Protein AF-A0A948XJ40-F1 (afdb_monomer_lite)

pLDDT: mean 93.97, std 7.04, range [59.59, 98.06]

Radius of gyration: 10.54 Å; chains: 1; bounding box: 24×20×26 Å

Structure (mmCIF, N/CA/C/O backbone):
data_AF-A0A948XJ40-F1
#
_entry.id   AF-A0A948XJ40-F1
#
loop_
_atom_site.group_PDB
_atom_site.id
_atom_site.type_symbol
_atom_site.label_atom_id
_atom_site.label_alt_id
_atom_site.label_comp_id
_atom_site.label_asym_id
_atom_site.label_entity_id
_atom_site.label_seq_id
_atom_site.pdbx_PDB_ins_code
_atom_site.Cartn_x
_atom_site.Cartn_y
_atom_site.Cartn_z
_atom_site.occupancy
_atom_site.B_iso_or_equiv
_atom_site.auth_seq_id
_atom_site.auth_comp_id
_atom_site.auth_asym_id
_atom_site.auth_atom_id
_atom_site.pdbx_PDB_model_num
ATOM 1 N N . MET A 1 1 ? 0.436 13.255 13.440 1.00 59.59 1 MET A N 1
ATOM 2 C CA . MET A 1 1 ? -0.521 13.162 12.317 1.00 59.59 1 MET A CA 1
ATOM 3 C C . MET A 1 1 ? -1.926 13.169 12.913 1.00 59.59 1 MET A C 1
ATOM 5 O O . MET A 1 1 ? -2.178 12.333 13.767 1.00 59.59 1 MET A O 1
ATOM 9 N N . ARG A 1 2 ? -2.771 14.173 12.629 1.00 72.69 2 ARG A N 1
ATOM 10 C CA . ARG A 1 2 ? -4.073 14.346 13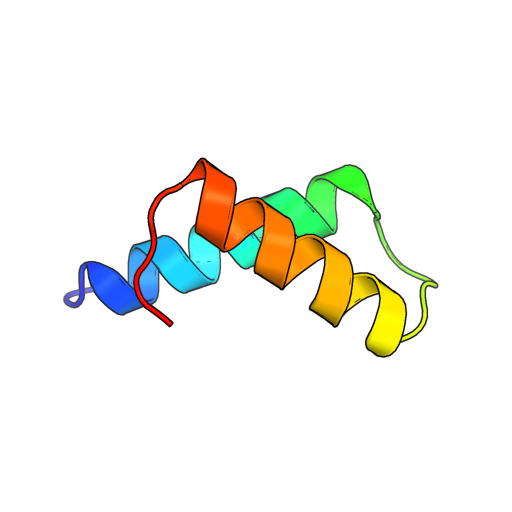.322 1.00 72.69 2 ARG A CA 1
ATOM 11 C C . ARG A 1 2 ? -5.236 13.599 12.658 1.00 72.69 2 ARG A C 1
ATOM 13 O O . ARG A 1 2 ? -6.226 13.336 13.329 1.00 72.69 2 ARG A O 1
ATOM 20 N N . ASP A 1 3 ? -5.100 13.236 11.384 1.00 89.31 3 ASP A N 1
ATOM 21 C CA . ASP A 1 3 ? -6.164 12.602 10.612 1.00 89.31 3 ASP A CA 1
ATOM 22 C C . ASP A 1 3 ? -5.971 11.079 10.524 1.00 89.31 3 ASP A C 1
ATOM 24 O O . ASP A 1 3 ? -4.950 10.593 10.024 1.00 89.31 3 ASP A O 1
ATOM 28 N N . LYS A 1 4 ? -6.945 10.322 11.047 1.00 89.19 4 LYS A N 1
ATOM 29 C CA . LYS A 1 4 ? -6.905 8.850 11.075 1.00 89.19 4 LYS A CA 1
ATOM 30 C C . LYS A 1 4 ? -6.963 8.251 9.671 1.00 89.19 4 LYS A C 1
ATOM 32 O O . LYS A 1 4 ? -6.342 7.217 9.443 1.00 89.19 4 LYS A O 1
ATOM 37 N N . LYS A 1 5 ? -7.673 8.898 8.737 1.00 90.56 5 LYS A N 1
ATOM 38 C CA . LYS A 1 5 ? -7.787 8.421 7.355 1.00 90.56 5 LYS A CA 1
ATOM 39 C C . LYS A 1 5 ? -6.445 8.556 6.653 1.00 90.56 5 LYS A C 1
ATOM 41 O O . LYS A 1 5 ? -5.967 7.592 6.066 1.00 90.56 5 LYS A O 1
ATOM 46 N N . THR A 1 6 ? -5.797 9.713 6.778 1.00 92.75 6 THR A N 1
ATOM 47 C CA . THR A 1 6 ? -4.463 9.905 6.199 1.00 92.75 6 THR A CA 1
ATOM 48 C C . THR A 1 6 ? -3.458 8.916 6.793 1.00 92.75 6 THR A C 1
ATOM 50 O O . THR A 1 6 ? -2.650 8.367 6.054 1.00 92.75 6 THR A O 1
ATOM 53 N N . TYR A 1 7 ? -3.510 8.646 8.104 1.00 94.50 7 TYR A N 1
ATOM 54 C CA . TYR A 1 7 ? -2.606 7.675 8.732 1.00 94.50 7 TYR A CA 1
ATOM 55 C C . TYR A 1 7 ? -2.788 6.263 8.163 1.00 94.50 7 TYR A C 1
ATOM 57 O O . TYR A 1 7 ? -1.800 5.610 7.842 1.00 94.50 7 TYR A O 1
ATOM 65 N N . ALA A 1 8 ? -4.037 5.826 7.977 1.00 95.31 8 ALA A N 1
ATOM 66 C CA . ALA A 1 8 ? -4.338 4.530 7.379 1.00 95.31 8 ALA A CA 1
ATOM 67 C C . ALA A 1 8 ? -3.849 4.440 5.923 1.00 95.31 8 ALA A C 1
ATOM 69 O O . ALA A 1 8 ? -3.193 3.471 5.557 1.00 95.31 8 ALA A O 1
ATOM 70 N N . ILE A 1 9 ? -4.084 5.483 5.116 1.00 95.31 9 ILE A N 1
ATOM 71 C CA . ILE A 1 9 ? -3.627 5.537 3.717 1.00 95.31 9 ILE A CA 1
ATOM 72 C C . ILE A 1 9 ? -2.098 5.449 3.629 1.00 95.31 9 ILE A C 1
ATOM 74 O O . ILE A 1 9 ? -1.571 4.662 2.846 1.00 95.31 9 ILE A O 1
ATOM 78 N N . ILE A 1 10 ? -1.376 6.228 4.444 1.00 96.00 10 ILE A N 1
ATOM 79 C CA . ILE A 1 10 ? 0.093 6.181 4.464 1.00 96.00 10 ILE A CA 1
ATOM 80 C C . ILE A 1 10 ? 0.585 4.815 4.956 1.00 96.00 10 ILE A C 1
ATOM 82 O O . ILE A 1 10 ? 1.532 4.277 4.392 1.00 96.00 10 ILE A O 1
ATOM 86 N N . GLY A 1 11 ? -0.061 4.239 5.973 1.00 96.50 11 GLY A N 1
ATOM 87 C CA . GLY A 1 11 ? 0.263 2.905 6.476 1.00 96.50 11 GLY A CA 1
ATOM 88 C C . GLY A 1 11 ? 0.145 1.829 5.397 1.00 96.50 11 GLY A C 1
ATOM 89 O O . GLY A 1 11 ? 1.092 1.080 5.187 1.00 96.50 11 GLY A O 1
ATOM 90 N N . ALA A 1 12 ? -0.962 1.806 4.656 1.00 97.69 12 ALA A N 1
ATOM 91 C CA . ALA A 1 12 ? -1.154 0.889 3.533 1.00 97.69 12 ALA A CA 1
ATOM 92 C C . ALA A 1 12 ? -0.101 1.080 2.427 1.00 97.69 12 ALA A C 1
ATOM 94 O O . ALA A 1 12 ? 0.459 0.102 1.939 1.00 97.69 12 ALA A O 1
ATOM 95 N N . ALA A 1 13 ? 0.255 2.323 2.086 1.00 96.94 13 ALA A N 1
ATOM 96 C CA . ALA A 1 13 ? 1.327 2.580 1.120 1.00 96.94 13 ALA A CA 1
ATOM 97 C C . ALA A 1 13 ? 2.699 2.075 1.604 1.00 96.94 13 ALA A C 1
ATOM 99 O O . ALA A 1 13 ? 3.493 1.574 0.807 1.00 96.94 13 ALA A O 1
ATOM 100 N N . ILE A 1 14 ? 2.975 2.176 2.908 1.00 97.56 14 ILE A N 1
ATOM 101 C CA . ILE A 1 14 ? 4.193 1.629 3.517 1.00 97.56 14 ILE A CA 1
ATOM 102 C C . ILE A 1 14 ? 4.196 0.098 3.452 1.00 97.56 14 ILE A C 1
ATOM 104 O O . ILE A 1 14 ? 5.232 -0.469 3.115 1.00 97.56 14 ILE A O 1
ATOM 108 N N . GLU A 1 15 ? 3.081 -0.573 3.749 1.00 98.06 15 GLU A N 1
ATOM 109 C CA . GLU A 1 15 ? 2.992 -2.040 3.661 1.00 98.06 15 GLU A CA 1
ATOM 110 C C . GLU A 1 15 ? 3.202 -2.532 2.225 1.00 98.06 15 GLU A C 1
ATOM 112 O O . GLU A 1 15 ? 4.048 -3.396 1.996 1.00 98.06 15 GLU A O 1
ATOM 117 N N . VAL A 1 16 ? 2.559 -1.895 1.240 1.00 97.94 16 VAL A N 1
ATOM 118 C CA . VAL A 1 16 ? 2.789 -2.203 -0.182 1.00 97.94 16 VAL A CA 1
ATOM 119 C C . VAL A 1 16 ? 4.257 -2.011 -0.564 1.00 97.94 16 VAL A C 1
ATOM 121 O O . VAL A 1 16 ? 4.841 -2.867 -1.225 1.00 97.94 16 VAL A O 1
ATOM 124 N N . HIS A 1 17 ? 4.886 -0.913 -0.135 1.00 97.38 17 HIS A N 1
ATOM 125 C CA . HIS A 1 17 ? 6.296 -0.666 -0.434 1.00 97.38 17 HIS A CA 1
ATOM 126 C C . HIS A 1 17 ? 7.237 -1.673 0.245 1.00 97.38 17 HIS A C 1
ATOM 128 O O . HIS A 1 17 ? 8.268 -2.014 -0.330 1.00 97.38 17 HIS A O 1
ATOM 134 N N . 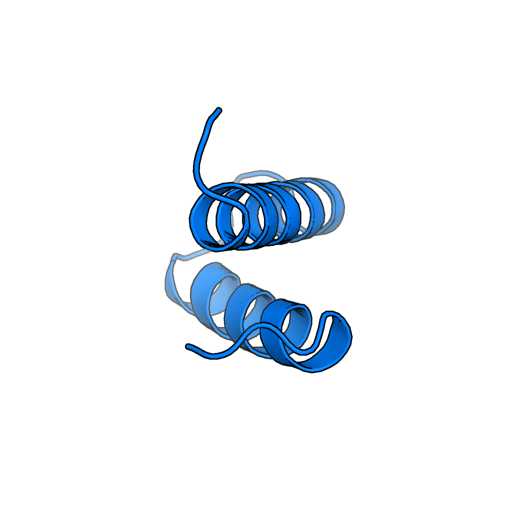LYS A 1 18 ? 6.905 -2.168 1.444 1.00 97.31 18 LYS A N 1
ATOM 135 C CA . LYS A 1 18 ? 7.683 -3.218 2.121 1.00 97.31 18 LYS A CA 1
ATOM 136 C C . LYS A 1 18 ? 7.607 -4.555 1.389 1.00 97.31 18 LYS A C 1
ATOM 138 O O . LYS A 1 18 ? 8.620 -5.245 1.326 1.00 97.31 18 LYS A O 1
ATOM 143 N N . GLU A 1 19 ? 6.435 -4.913 0.867 1.00 96.88 19 GLU A N 1
ATOM 144 C CA . GLU A 1 19 ? 6.237 -6.166 0.129 1.00 96.88 19 GLU A CA 1
ATOM 145 C C . GLU A 1 19 ? 6.848 -6.109 -1.276 1.00 96.88 19 GLU A C 1
ATOM 147 O O . GLU A 1 19 ? 7.568 -7.022 -1.675 1.00 96.88 19 GLU A O 1
ATOM 152 N N . LEU A 1 20 ? 6.587 -5.036 -2.031 1.00 96.38 20 LEU A N 1
ATOM 153 C CA . LEU A 1 20 ? 7.058 -4.913 -3.414 1.00 96.38 20 LEU A CA 1
ATOM 154 C C . LEU A 1 20 ? 8.509 -4.431 -3.508 1.00 96.38 20 LEU A C 1
ATOM 156 O O . LEU A 1 20 ? 9.251 -4.864 -4.383 1.00 96.38 20 LEU A O 1
ATOM 160 N N . GLY A 1 21 ? 8.939 -3.514 -2.645 1.00 93.81 21 GLY A N 1
ATOM 161 C CA . GLY A 1 21 ? 10.214 -2.820 -2.813 1.00 93.81 21 GLY A CA 1
ATOM 162 C C . GLY A 1 21 ? 10.249 -1.919 -4.056 1.00 93.81 21 GLY A C 1
ATOM 163 O O . GLY A 1 21 ? 9.233 -1.615 -4.688 1.00 93.81 21 GLY A O 1
ATOM 164 N N . CYS A 1 22 ? 11.430 -1.414 -4.409 1.00 92.25 22 CYS A N 1
ATOM 165 C CA . CYS A 1 22 ? 11.591 -0.499 -5.541 1.00 92.25 22 CYS A CA 1
ATOM 166 C C . CYS A 1 22 ? 11.687 -1.228 -6.897 1.00 92.25 22 CYS A C 1
ATOM 168 O O . CYS A 1 22 ? 12.036 -2.402 -6.965 1.00 92.25 22 CYS A O 1
ATOM 170 N N . GLY A 1 23 ? 11.415 -0.506 -7.993 1.00 94.00 23 GLY A N 1
ATOM 171 C CA . GLY A 1 23 ? 11.637 -0.991 -9.367 1.00 94.00 23 GLY A CA 1
ATOM 172 C C . GLY A 1 23 ? 10.392 -1.471 -10.121 1.00 94.00 23 GLY A C 1
ATOM 173 O O . GLY A 1 23 ? 10.494 -1.797 -11.301 1.00 94.00 23 GLY A O 1
ATOM 174 N N . PHE A 1 24 ? 9.223 -1.472 -9.480 1.00 95.31 24 PHE A N 1
ATOM 175 C CA . PHE A 1 24 ? 7.949 -1.766 -10.139 1.00 95.31 24 PHE A CA 1
ATOM 176 C C . PHE A 1 24 ? 7.334 -0.532 -10.805 1.00 95.31 24 PHE A C 1
ATOM 178 O O . PHE A 1 24 ? 7.598 0.608 -10.419 1.00 95.31 24 PHE A O 1
ATOM 185 N N . LEU A 1 25 ? 6.489 -0.781 -11.807 1.00 96.81 25 LEU A N 1
ATOM 186 C CA . LEU A 1 25 ? 5.692 0.255 -12.459 1.00 96.81 25 LEU A CA 1
ATOM 187 C C . LEU A 1 25 ? 4.617 0.792 -11.511 1.00 96.81 25 LEU A C 1
ATOM 189 O O . LEU A 1 25 ? 4.109 0.070 -10.653 1.00 96.81 25 LEU A O 1
ATOM 193 N N . GLU A 1 26 ? 4.209 2.038 -11.741 1.00 95.56 26 GLU A N 1
ATOM 194 C CA . GLU A 1 26 ? 3.119 2.683 -11.002 1.00 95.56 26 GLU A CA 1
ATOM 195 C C . GLU A 1 26 ? 1.832 1.843 -11.012 1.00 95.56 26 GLU A C 1
ATOM 197 O O . GLU A 1 26 ? 1.211 1.676 -9.970 1.00 95.56 26 GLU A O 1
ATOM 202 N N . ALA A 1 27 ? 1.481 1.234 -12.151 1.00 97.69 27 ALA A N 1
ATOM 203 C CA . ALA A 1 27 ? 0.291 0.389 -12.269 1.00 97.69 27 ALA A CA 1
ATOM 204 C C . ALA A 1 27 ? 0.292 -0.786 -11.273 1.00 97.69 27 ALA A C 1
ATOM 206 O O . ALA A 1 27 ? -0.729 -1.078 -10.661 1.00 97.69 27 ALA A O 1
ATOM 207 N N . VAL A 1 28 ? 1.455 -1.408 -11.045 1.00 97.00 28 VAL A N 1
ATOM 208 C CA . VAL A 1 28 ? 1.596 -2.509 -10.077 1.00 97.00 28 VAL A CA 1
ATOM 209 C C . VAL A 1 28 ? 1.399 -1.994 -8.652 1.00 97.00 28 VAL A C 1
ATOM 211 O O . VAL A 1 28 ? 0.733 -2.636 -7.843 1.00 97.00 28 VAL A O 1
ATOM 214 N N . TYR A 1 29 ? 1.943 -0.812 -8.351 1.00 97.69 29 TYR A N 1
ATOM 215 C CA . TYR A 1 29 ? 1.726 -0.151 -7.067 1.00 97.69 29 TYR A CA 1
ATOM 216 C C . TYR A 1 29 ? 0.254 0.195 -6.844 1.00 97.69 29 TYR A C 1
ATOM 218 O O . TYR A 1 29 ? -0.245 -0.010 -5.742 1.00 97.69 29 TYR A O 1
ATOM 226 N N . GLN A 1 30 ? -0.445 0.682 -7.870 1.00 96.81 30 GLN A N 1
ATOM 227 C CA . GLN A 1 30 ? -1.862 1.020 -7.782 1.00 96.81 30 GLN A CA 1
ATOM 228 C C . GLN A 1 30 ? -2.721 -0.217 -7.492 1.00 96.81 30 GLN A C 1
ATOM 230 O O . GLN A 1 30 ? -3.532 -0.178 -6.569 1.00 96.81 30 GLN A O 1
ATOM 235 N N . GLU A 1 31 ? -2.517 -1.321 -8.217 1.00 97.75 31 GLU A N 1
ATOM 236 C CA . GLU A 1 31 ? -3.257 -2.570 -7.978 1.00 97.75 31 GLU A CA 1
ATOM 237 C C . GLU A 1 31 ? -2.968 -3.154 -6.586 1.00 97.75 31 GLU A C 1
ATOM 239 O O . GLU A 1 31 ? -3.880 -3.589 -5.878 1.00 97.75 31 GLU A O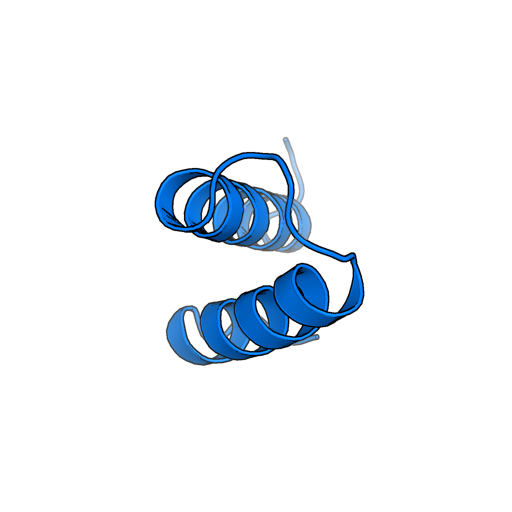 1
ATOM 244 N N . ALA A 1 32 ? -1.705 -3.124 -6.149 1.00 97.88 32 ALA A N 1
ATOM 245 C CA . ALA A 1 32 ? -1.332 -3.581 -4.814 1.00 97.88 32 ALA A CA 1
ATOM 246 C C . ALA A 1 32 ? -1.951 -2.708 -3.711 1.00 97.88 32 ALA A C 1
ATOM 248 O O . ALA A 1 32 ? -2.436 -3.233 -2.709 1.00 97.88 32 ALA A O 1
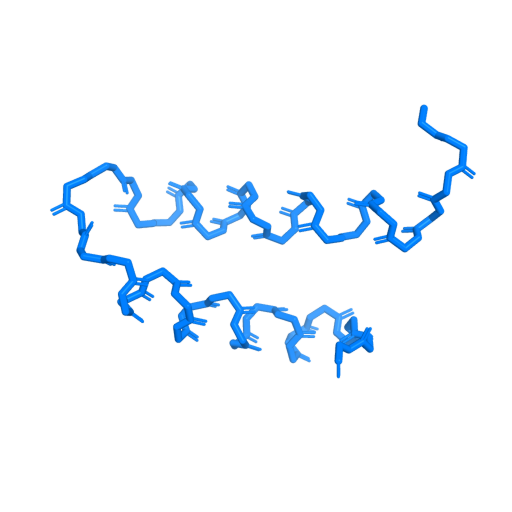ATOM 249 N N . LEU A 1 33 ? -1.986 -1.388 -3.907 1.00 97.50 33 LEU A N 1
ATOM 250 C CA . LEU A 1 33 ? -2.577 -0.447 -2.959 1.00 97.50 33 LEU A CA 1
ATOM 251 C C . LEU A 1 33 ? -4.099 -0.585 -2.877 1.00 97.50 33 LEU A C 1
ATOM 253 O O . LEU A 1 33 ? -4.644 -0.548 -1.777 1.00 97.50 33 LEU A O 1
ATOM 257 N N . GLU A 1 34 ? -4.779 -0.803 -4.004 1.00 97.62 34 GLU A N 1
ATOM 258 C CA . GLU A 1 34 ? -6.219 -1.087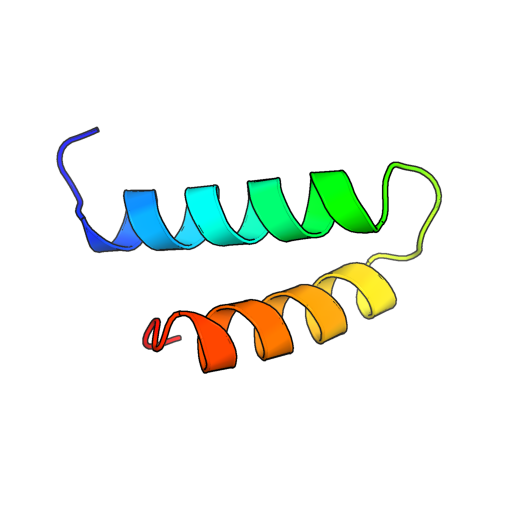 -4.033 1.00 97.62 34 GLU A CA 1
ATOM 259 C C . GLU A 1 34 ? -6.547 -2.340 -3.209 1.00 97.62 34 GLU A C 1
ATOM 261 O O . GLU A 1 34 ? -7.450 -2.337 -2.363 1.00 97.62 34 GLU A O 1
ATOM 266 N N . ARG A 1 35 ? -5.755 -3.402 -3.395 1.00 97.50 35 ARG A N 1
ATOM 267 C CA . ARG A 1 35 ? -5.891 -4.638 -2.624 1.00 97.50 35 ARG A CA 1
ATOM 268 C C . ARG A 1 35 ? -5.636 -4.410 -1.134 1.00 97.50 35 ARG A C 1
ATOM 270 O O . ARG A 1 35 ? -6.420 -4.887 -0.311 1.00 97.50 35 ARG A O 1
ATOM 277 N N . GLU A 1 36 ? -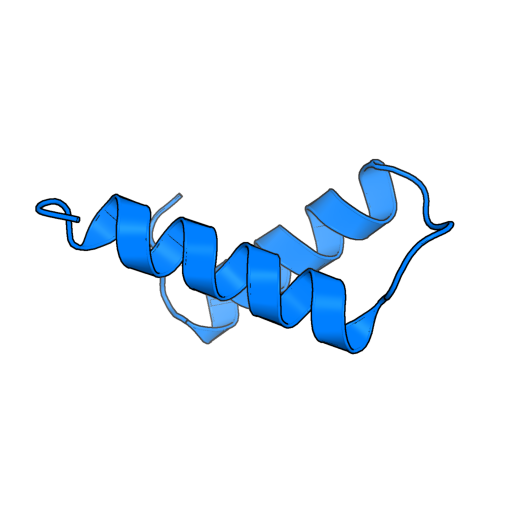4.588 -3.669 -0.785 1.00 97.75 36 GLU A N 1
ATOM 278 C CA . GLU A 1 36 ? -4.239 -3.364 0.607 1.00 97.75 36 GLU A CA 1
ATOM 279 C C . GLU A 1 36 ? -5.320 -2.522 1.296 1.00 97.75 36 GLU A C 1
ATOM 281 O O . GLU A 1 36 ? -5.714 -2.804 2.429 1.00 97.75 36 GLU A O 1
ATOM 286 N N . PHE A 1 37 ? -5.889 -1.537 0.598 1.00 97.31 37 PHE A N 1
ATOM 287 C CA . PHE A 1 37 ? -7.031 -0.779 1.102 1.00 97.31 37 PHE A CA 1
ATOM 288 C C . PHE A 1 37 ? -8.245 -1.675 1.363 1.00 97.31 37 PHE A C 1
ATOM 290 O O . PHE A 1 37 ? -8.909 -1.508 2.388 1.00 97.31 37 PHE A O 1
ATOM 297 N N . GLY A 1 38 ? -8.509 -2.659 0.497 1.00 96.94 38 GLY A N 1
ATOM 298 C CA . GLY A 1 38 ? -9.548 -3.667 0.718 1.00 96.94 38 GLY A CA 1
ATOM 299 C C . GLY A 1 38 ? -9.302 -4.519 1.969 1.00 96.94 38 GLY A C 1
ATOM 300 O O . GLY A 1 38 ? -10.222 -4.730 2.764 1.00 96.94 38 GLY A O 1
ATOM 301 N N . ILE A 1 39 ? -8.058 -4.956 2.190 1.00 96.31 39 ILE A N 1
ATOM 302 C CA . ILE A 1 39 ? -7.648 -5.741 3.369 1.00 96.31 39 ILE A CA 1
ATOM 303 C C . ILE A 1 39 ? -7.819 -4.922 4.654 1.00 96.31 39 ILE A C 1
ATOM 305 O O . ILE A 1 39 ? -8.425 -5.392 5.622 1.00 96.31 39 ILE A O 1
ATOM 309 N N . GLN A 1 40 ? -7.345 -3.675 4.651 1.00 95.06 40 GLN A N 1
ATOM 310 C CA . GLN A 1 40 ? -7.426 -2.768 5.799 1.00 95.06 40 GLN A CA 1
ATOM 311 C C . GLN A 1 40 ? -8.797 -2.084 5.946 1.00 95.06 40 GLN A C 1
ATOM 313 O O . GLN A 1 40 ? -9.012 -1.332 6.899 1.00 95.06 40 GLN A O 1
ATOM 318 N N . LYS A 1 41 ? -9.740 -2.352 5.030 1.00 95.50 41 LYS A N 1
ATOM 319 C CA . LYS A 1 41 ? -11.080 -1.740 4.965 1.00 95.50 41 LYS A CA 1
ATOM 320 C C . LYS A 1 41 ? -11.030 -0.210 4.976 1.00 95.50 41 LYS A C 1
ATOM 322 O O . LYS A 1 41 ? -11.855 0.450 5.614 1.00 95.50 41 LYS A O 1
ATOM 327 N N . ILE A 1 42 ? -10.044 0.353 4.285 1.00 94.06 42 ILE A N 1
ATOM 328 C CA . ILE A 1 42 ? -9.894 1.797 4.124 1.00 94.06 42 ILE A CA 1
ATOM 329 C C . ILE A 1 42 ? -10.877 2.241 3.035 1.00 94.06 42 ILE A C 1
ATOM 331 O O . ILE A 1 42 ? -10.830 1.700 1.937 1.00 94.06 42 ILE A O 1
ATOM 335 N N . PRO A 1 43 ? -11.771 3.207 3.297 1.00 86.88 43 PRO A N 1
ATOM 336 C CA . PRO A 1 43 ? -12.645 3.748 2.263 1.00 86.88 43 PRO A CA 1
ATOM 337 C C . PRO A 1 43 ? -11.861 4.699 1.343 1.00 86.88 43 PRO A C 1
ATOM 339 O O . PRO A 1 43 ? -11.359 5.735 1.811 1.00 86.88 43 PRO A O 1
ATOM 342 N N . PHE A 1 44 ? -11.790 4.359 0.054 1.00 81.81 44 PHE A N 1
ATOM 343 C CA . PHE A 1 44 ? -11.142 5.136 -1.007 1.00 81.81 44 PHE A CA 1
ATOM 344 C C . PHE A 1 44 ? -12.102 5.433 -2.159 1.00 81.81 44 PHE A C 1
ATOM 346 O O . PHE A 1 44 ? -13.031 4.624 -2.380 1.00 81.81 44 PHE A O 1
#

Foldseek 3Di:
DPDPLVVLLVVLLVVLCVVPPDDDDPVVSVVSSVVSCVVVVRDD

Sequence (44 aa):
MRDKKTYAIIGAAIEVHKELGCGFLEAVYQEALEREFGIQKIPF

Secondary structure (DSSP, 8-state):
---HHHHHHHHHHHHHHHHH-SS--HHHHHHHHHHHHHHHT---